Protein AF-A0A928GUG6-F1 (afdb_monomer_lite)

Foldseek 3Di:
DDDDDDPCPPVVVVVVVVVVVVVPPDDDDDDDDDPPPPQPVVNVVVVVVVPPQCVVADPVCGPPDLVVSLVVLLVQLVVLLVVCLVPVDPVSLVSNVVSVVRNVVSLVSVVVVVCVVCVVVPVPDDPDPPDPPVVLVVLVVVLVVLSVVLVVCSVVVPDDSVVSSVSSVVSSVSSVVSVD

Structure (mmCIF, N/CA/C/O backbone):
data_AF-A0A928GUG6-F1
#
_entry.id   AF-A0A928GUG6-F1
#
loop_
_atom_site.group_PDB
_atom_site.id
_atom_site.type_symbol
_atom_site.label_atom_id
_atom_site.label_alt_id
_atom_site.label_comp_id
_atom_site.label_asym_id
_atom_site.label_entity_id
_atom_site.label_seq_id
_atom_site.pdbx_PDB_ins_code
_atom_site.Cartn_x
_atom_site.Cartn_y
_atom_site.Cartn_z
_atom_site.occupancy
_atom_site.B_iso_or_equiv
_atom_site.auth_seq_id
_atom_site.auth_comp_id
_atom_site.auth_asym_id
_atom_site.auth_atom_id
_atom_site.pdbx_PDB_model_num
ATOM 1 N N . MET A 1 1 ? -6.592 -31.748 -43.398 1.00 41.06 1 MET A N 1
ATOM 2 C CA . MET A 1 1 ? -6.024 -30.601 -44.139 1.00 41.06 1 MET A CA 1
ATOM 3 C C . MET A 1 1 ? -6.425 -29.347 -43.388 1.00 41.06 1 MET A C 1
ATOM 5 O O . MET A 1 1 ? -7.607 -29.148 -43.153 1.00 41.06 1 MET A O 1
ATOM 9 N N . SER A 1 2 ? -5.433 -28.623 -42.881 1.00 40.84 2 SER A N 1
ATOM 10 C CA . SER A 1 2 ? -5.554 -27.485 -41.967 1.00 40.84 2 SER A CA 1
ATOM 11 C C . SER A 1 2 ? -6.156 -26.261 -42.656 1.00 40.84 2 SER A C 1
ATOM 13 O O . SER A 1 2 ? -5.605 -25.789 -43.650 1.00 40.84 2 SER A O 1
ATOM 15 N N . GLY A 1 3 ? -7.257 -25.746 -42.105 1.00 50.22 3 GLY A N 1
ATOM 16 C CA . GLY A 1 3 ? -7.738 -24.396 -42.385 1.00 50.22 3 GLY A CA 1
ATOM 17 C C . GLY A 1 3 ? -6.763 -23.386 -41.786 1.00 50.22 3 GLY A C 1
ATOM 18 O O . GLY A 1 3 ? -6.440 -23.467 -40.605 1.00 50.22 3 GLY A O 1
ATOM 19 N N . ILE A 1 4 ? -6.240 -22.505 -42.631 1.00 55.75 4 ILE A N 1
ATOM 20 C CA . ILE A 1 4 ? -5.350 -21.412 -42.246 1.00 55.75 4 ILE A CA 1
ATOM 21 C C . ILE A 1 4 ? -6.232 -20.176 -42.104 1.00 55.75 4 ILE A C 1
ATOM 23 O O . ILE A 1 4 ? -6.880 -19.764 -43.068 1.00 55.75 4 ILE A O 1
ATOM 27 N N . ASP A 1 5 ? -6.279 -19.629 -40.894 1.00 51.59 5 ASP A N 1
ATOM 28 C CA . ASP A 1 5 ? -7.047 -18.436 -40.563 1.00 51.59 5 ASP A CA 1
ATOM 29 C C . ASP A 1 5 ? -6.556 -17.218 -41.359 1.00 51.59 5 ASP A C 1
ATOM 31 O O . ASP A 1 5 ? -5.358 -16.954 -41.494 1.00 51.59 5 ASP A O 1
ATOM 35 N N . ASN A 1 6 ? -7.515 -16.464 -41.896 1.00 57.91 6 ASN A N 1
ATOM 36 C CA . ASN A 1 6 ? -7.307 -15.240 -42.659 1.00 57.91 6 ASN A CA 1
ATOM 37 C C . ASN A 1 6 ? -6.857 -14.110 -41.717 1.00 57.91 6 ASN A C 1
ATOM 39 O O . ASN A 1 6 ? -7.673 -13.417 -41.107 1.00 57.91 6 ASN A O 1
ATOM 43 N N . ILE A 1 7 ? -5.542 -13.941 -41.573 1.00 51.47 7 ILE A N 1
ATOM 44 C CA . ILE A 1 7 ? -4.941 -12.850 -40.805 1.00 51.47 7 ILE A CA 1
ATOM 45 C C . ILE A 1 7 ? -5.155 -11.534 -41.566 1.00 51.47 7 ILE A C 1
ATOM 47 O O . ILE A 1 7 ? -4.466 -11.242 -42.538 1.00 51.47 7 ILE A O 1
ATOM 51 N N . ASN A 1 8 ? -6.138 -10.761 -41.095 1.00 57.47 8 ASN A N 1
ATOM 52 C CA . ASN A 1 8 ? -6.310 -9.304 -41.192 1.00 57.47 8 ASN A CA 1
ATOM 53 C C . ASN A 1 8 ? -5.442 -8.568 -42.244 1.00 57.47 8 ASN A C 1
ATOM 55 O O . ASN A 1 8 ? -4.571 -7.754 -41.929 1.00 57.47 8 ASN A O 1
ATOM 59 N N . SER A 1 9 ? -5.750 -8.787 -43.523 1.00 55.00 9 SER A N 1
ATOM 60 C CA . SER A 1 9 ? -5.193 -8.045 -44.666 1.00 55.00 9 SER A CA 1
ATOM 61 C C . SER A 1 9 ? -5.552 -6.547 -44.663 1.00 55.00 9 SER A C 1
ATOM 63 O O . SER A 1 9 ? -4.929 -5.748 -45.365 1.00 55.00 9 SER A O 1
ATOM 65 N N . SER A 1 10 ? -6.521 -6.149 -43.834 1.00 57.44 10 SER A N 1
ATOM 66 C CA . SER A 1 10 ? -7.029 -4.781 -43.690 1.00 57.44 10 SER A CA 1
ATOM 67 C C . SER A 1 10 ? -6.004 -3.801 -43.102 1.00 57.44 10 SER A C 1
ATOM 69 O O . SER A 1 10 ? -5.989 -2.630 -43.482 1.00 57.44 10 SER A O 1
ATOM 71 N N . LEU A 1 11 ? -5.104 -4.263 -42.226 1.00 54.78 11 LEU A N 1
ATOM 72 C CA . LEU A 1 11 ? -4.105 -3.402 -41.580 1.00 54.78 11 LEU A CA 1
ATOM 73 C C . LEU A 1 11 ? -2.950 -3.041 -42.525 1.00 54.78 11 LEU A C 1
ATOM 75 O O . LEU A 1 11 ? -2.497 -1.895 -42.540 1.00 54.78 11 LEU A O 1
ATOM 79 N N . TYR A 1 12 ? -2.527 -3.985 -43.369 1.00 55.69 12 TYR A N 1
ATOM 80 C CA . TYR A 1 12 ? -1.474 -3.755 -44.364 1.00 55.69 12 TYR A CA 1
ATOM 81 C C . TYR A 1 12 ? -1.917 -2.784 -45.462 1.00 55.69 12 TYR A C 1
ATOM 83 O O . TYR A 1 12 ? -1.144 -1.919 -45.876 1.00 55.69 12 TYR A O 1
ATOM 91 N N . PHE A 1 13 ? -3.180 -2.871 -45.885 1.00 56.75 13 PHE A N 1
ATOM 92 C CA . PHE A 1 13 ? -3.731 -1.974 -46.901 1.00 56.75 13 PHE A CA 1
ATOM 93 C C . PHE A 1 13 ? -3.800 -0.516 -46.423 1.00 56.75 13 PHE A C 1
ATOM 95 O O . PHE A 1 13 ? -3.555 0.410 -47.198 1.00 56.75 13 PHE A O 1
ATOM 102 N N . ASN A 1 14 ? -4.068 -0.305 -45.131 1.00 64.81 14 ASN A N 1
ATOM 103 C CA . ASN A 1 14 ? -4.205 1.033 -44.559 1.00 64.81 14 ASN A CA 1
ATOM 104 C C . ASN A 1 14 ? -2.849 1.752 -44.427 1.00 64.81 14 ASN A C 1
ATOM 106 O O . ASN A 1 14 ? -2.743 2.944 -44.712 1.00 64.81 14 ASN A O 1
ATOM 110 N N . ALA A 1 15 ? -1.786 1.025 -44.067 1.00 63.53 15 ALA A N 1
ATOM 111 C CA . ALA A 1 15 ? -0.433 1.580 -43.980 1.00 63.53 15 ALA A CA 1
ATOM 112 C C . ALA A 1 15 ? 0.119 1.996 -45.357 1.00 63.53 15 ALA A C 1
ATOM 114 O O . ALA A 1 15 ? 0.705 3.072 -45.490 1.00 63.53 15 ALA A O 1
ATOM 115 N N . ALA A 1 16 ? -0.120 1.185 -46.394 1.00 64.56 16 ALA A N 1
ATOM 116 C CA . ALA A 1 16 ? 0.279 1.510 -47.762 1.00 64.56 16 ALA A CA 1
ATOM 117 C C . ALA A 1 16 ? -0.464 2.750 -48.292 1.00 64.56 16 ALA A C 1
ATOM 119 O O . ALA A 1 16 ? 0.168 3.664 -48.816 1.00 64.56 16 ALA A O 1
ATOM 120 N N . ALA A 1 17 ? -1.780 2.839 -48.070 1.00 65.38 17 ALA A N 1
ATOM 121 C CA . ALA A 1 17 ? -2.583 3.987 -48.495 1.00 65.38 17 ALA A CA 1
ATOM 122 C C . ALA A 1 17 ? -2.169 5.303 -47.802 1.00 65.38 17 ALA A C 1
ATOM 124 O O . ALA A 1 17 ? -2.147 6.362 -48.435 1.00 65.38 17 ALA A O 1
ATOM 125 N N . LEU A 1 18 ? -1.791 5.248 -46.520 1.00 63.56 18 LEU A N 1
ATOM 126 C CA . LEU A 1 18 ? -1.294 6.409 -45.773 1.00 63.56 18 LEU A CA 1
ATOM 127 C C . LEU A 1 18 ? 0.100 6.857 -46.237 1.00 63.56 18 LEU A C 1
ATOM 129 O O . LEU A 1 18 ? 0.371 8.058 -46.274 1.00 63.56 18 LEU A O 1
ATOM 133 N N . ALA A 1 19 ? 0.963 5.922 -46.643 1.00 63.47 19 ALA A N 1
ATOM 134 C CA . ALA A 1 19 ? 2.264 6.244 -47.226 1.00 63.47 19 ALA A CA 1
ATOM 135 C C . ALA A 1 19 ? 2.122 6.903 -48.610 1.00 63.47 19 ALA A C 1
ATOM 137 O O . ALA A 1 19 ? 2.797 7.892 -48.890 1.00 63.47 19 ALA A O 1
ATOM 138 N N . SER A 1 20 ? 1.194 6.423 -49.446 1.00 57.41 20 SER A N 1
ATOM 139 C CA . SER A 1 20 ? 0.925 6.998 -50.772 1.00 57.41 20 SER A CA 1
ATOM 140 C C . SER A 1 20 ? 0.293 8.392 -50.699 1.00 57.41 20 SER A C 1
ATOM 142 O O . SER A 1 20 ? 0.620 9.259 -51.508 1.00 57.41 20 SER A O 1
ATOM 144 N N . LYS A 1 21 ? -0.557 8.655 -49.695 1.00 51.12 21 LYS A N 1
ATOM 145 C CA . LYS A 1 21 ? -1.220 9.959 -49.510 1.00 51.12 21 LYS A CA 1
ATOM 146 C C . LYS A 1 21 ? -0.242 11.109 -49.224 1.00 51.12 21 LYS A C 1
ATOM 148 O O . LYS A 1 21 ? -0.556 12.256 -49.524 1.00 51.12 21 LYS A O 1
ATOM 153 N N . ASN A 1 22 ? 0.952 10.810 -48.709 1.00 49.03 22 ASN A N 1
ATOM 154 C CA . ASN A 1 22 ? 1.987 11.809 -48.430 1.00 49.03 22 ASN A CA 1
ATOM 155 C C . ASN A 1 22 ? 2.890 12.134 -49.635 1.00 49.03 22 ASN A C 1
ATOM 157 O O . ASN A 1 22 ? 3.679 13.073 -49.552 1.00 49.03 22 ASN A O 1
ATOM 161 N N . VAL A 1 23 ? 2.788 11.386 -50.742 1.00 47.81 23 VAL A N 1
ATOM 162 C CA . VAL A 1 23 ? 3.635 11.572 -51.937 1.00 47.81 23 VAL A CA 1
ATOM 163 C C . VAL A 1 23 ? 2.964 12.463 -52.996 1.00 47.81 23 VAL A C 1
ATOM 165 O O . VAL A 1 23 ? 3.658 13.106 -53.773 1.00 47.81 23 VAL A O 1
ATOM 168 N N . SER A 1 24 ? 1.632 12.587 -53.006 1.00 39.28 24 SER A N 1
ATOM 169 C CA . SER A 1 24 ? 0.896 13.240 -54.109 1.00 39.28 24 SER A CA 1
ATOM 170 C C . SER A 1 24 ? 0.497 14.707 -53.889 1.00 39.28 24 SER A C 1
ATOM 172 O O . SER A 1 24 ? -0.352 15.219 -54.612 1.00 39.28 24 SER A O 1
ATOM 174 N N . GLN A 1 25 ? 1.085 15.415 -52.925 1.00 43.16 25 GLN A N 1
ATOM 175 C CA . GLN A 1 25 ? 0.908 16.869 -52.807 1.00 43.16 25 GLN A CA 1
ATOM 176 C C . GLN A 1 25 ? 2.257 17.551 -52.607 1.00 43.16 25 GLN A C 1
ATOM 178 O O . GLN A 1 25 ? 2.654 17.808 -51.471 1.00 43.16 25 GLN A O 1
ATOM 183 N N . LYS A 1 26 ? 2.961 17.801 -53.718 1.00 35.88 26 LYS A N 1
ATOM 184 C CA . LYS A 1 26 ? 3.941 18.885 -53.907 1.00 35.88 26 LYS A CA 1
ATOM 185 C C . LYS A 1 26 ? 4.505 18.814 -55.327 1.00 35.88 26 LYS A C 1
ATOM 187 O O . LYS A 1 26 ? 5.535 18.189 -55.554 1.00 35.88 26 LYS A O 1
ATOM 192 N N . GLU A 1 27 ? 3.834 19.489 -56.250 1.00 36.66 27 GLU A N 1
ATOM 193 C CA . GLU A 1 27 ? 4.518 20.112 -57.380 1.00 36.66 27 GLU A CA 1
ATOM 194 C C . GLU A 1 27 ? 4.376 21.631 -57.246 1.00 36.66 27 GLU A C 1
ATOM 196 O O . GLU A 1 27 ? 3.346 22.143 -56.806 1.00 36.66 27 GLU A O 1
ATOM 201 N N . ASP A 1 28 ? 5.490 22.266 -57.591 1.00 33.00 28 ASP A N 1
ATOM 202 C CA . ASP A 1 28 ? 5.780 23.674 -57.822 1.00 33.00 28 ASP A CA 1
ATOM 203 C C . ASP A 1 28 ? 6.170 24.630 -56.673 1.00 33.00 28 ASP A C 1
ATOM 205 O O . ASP A 1 28 ? 5.558 24.754 -55.614 1.00 33.00 28 ASP A O 1
ATOM 209 N N . ASP A 1 29 ? 7.260 25.328 -57.010 1.00 29.67 29 ASP A N 1
ATOM 210 C CA . ASP A 1 29 ? 7.890 26.528 -56.470 1.00 29.67 29 ASP A CA 1
ATOM 211 C C . ASP A 1 29 ? 9.058 26.437 -55.463 1.00 29.67 29 ASP A C 1
ATOM 213 O O . ASP A 1 29 ? 8.965 26.253 -54.248 1.00 29.67 29 ASP A O 1
ATOM 217 N N . SER A 1 30 ? 10.231 26.675 -56.057 1.00 38.69 30 SER A N 1
ATOM 218 C CA . SER A 1 30 ? 11.556 26.908 -55.499 1.00 38.69 30 SER A CA 1
ATOM 219 C C . SER A 1 30 ? 11.629 28.020 -54.440 1.00 38.69 30 SER A C 1
ATOM 221 O O . SER A 1 30 ? 11.207 29.145 -54.700 1.00 38.69 30 SER A O 1
ATOM 223 N N . LYS A 1 31 ? 12.307 27.738 -53.312 1.00 32.91 31 LYS A N 1
ATOM 224 C CA . LYS A 1 31 ? 13.439 28.508 -52.727 1.00 32.91 31 LYS A CA 1
ATOM 225 C C . LYS A 1 31 ? 13.724 28.079 -51.277 1.00 32.91 31 LYS A C 1
ATOM 227 O O . LYS A 1 31 ? 12.851 28.101 -50.419 1.00 32.91 31 LYS A O 1
ATOM 232 N N . THR A 1 32 ? 14.993 27.738 -51.020 1.00 41.69 32 THR A N 1
ATOM 233 C CA . THR A 1 32 ? 15.676 27.678 -49.705 1.00 41.69 32 THR A CA 1
ATOM 234 C C . THR A 1 32 ? 14.915 27.024 -48.546 1.00 41.69 32 THR A C 1
ATOM 236 O O . THR A 1 32 ? 14.251 27.704 -47.768 1.00 41.69 32 THR A O 1
ATOM 239 N N . GLN A 1 33 ? 15.119 25.721 -48.322 1.00 37.22 33 GLN A N 1
ATOM 240 C CA . GLN A 1 33 ? 14.724 25.085 -47.062 1.00 37.22 33 GLN A CA 1
ATOM 241 C C . GLN A 1 33 ? 15.868 24.257 -46.477 1.00 37.22 33 GLN A C 1
ATOM 243 O O . GLN A 1 33 ? 16.308 23.256 -47.034 1.00 37.22 33 GLN A O 1
ATOM 248 N N . LYS A 1 34 ? 16.347 24.735 -45.321 1.00 35.62 34 LYS A N 1
ATOM 249 C CA . LYS A 1 34 ? 17.249 24.051 -44.394 1.00 35.62 34 LYS A CA 1
ATOM 250 C C . LYS A 1 34 ? 16.830 22.588 -44.266 1.00 35.62 34 LYS A C 1
ATOM 252 O O . LYS A 1 34 ? 15.673 22.309 -43.955 1.00 35.62 34 LYS A O 1
ATOM 257 N N . THR A 1 35 ? 17.779 21.675 -44.447 1.00 37.50 35 THR A N 1
ATOM 258 C CA . THR A 1 35 ? 17.615 20.243 -44.191 1.00 37.50 35 THR A CA 1
ATOM 259 C C . THR A 1 35 ? 17.130 20.035 -42.753 1.00 37.50 35 THR A C 1
ATOM 261 O O . THR A 1 35 ? 17.928 20.040 -41.811 1.00 37.50 35 THR A O 1
ATOM 264 N N . LYS A 1 36 ? 15.815 19.889 -42.551 1.00 48.97 36 LYS A N 1
ATOM 265 C CA . LYS A 1 36 ? 15.255 19.405 -41.288 1.00 48.97 36 LYS A CA 1
ATOM 266 C C . LYS A 1 36 ? 15.702 17.953 -41.162 1.00 48.97 36 LYS A C 1
ATOM 268 O O . LYS A 1 36 ? 15.129 17.079 -41.801 1.00 48.97 36 LYS A O 1
ATOM 273 N N . LYS A 1 37 ? 16.769 17.725 -40.387 1.00 57.72 37 LYS A N 1
ATOM 274 C CA . LYS A 1 37 ? 17.239 16.389 -40.009 1.00 57.72 37 LYS A CA 1
ATOM 275 C C . LYS A 1 37 ? 16.053 15.633 -39.412 1.00 57.72 37 LYS A C 1
ATOM 277 O O . LYS A 1 37 ? 15.623 15.938 -38.301 1.00 57.72 37 LYS A O 1
ATOM 282 N N . THR A 1 38 ? 15.499 14.692 -40.167 1.00 59.91 38 THR A N 1
ATOM 283 C CA . THR A 1 38 ? 14.550 13.709 -39.651 1.00 59.91 38 THR A CA 1
ATOM 284 C C . THR A 1 38 ? 15.291 12.940 -38.570 1.00 59.91 38 THR A C 1
ATOM 286 O O . THR A 1 38 ? 16.325 12.331 -38.855 1.00 59.91 38 THR A O 1
ATOM 289 N N . LYS A 1 39 ? 14.840 13.063 -37.316 1.00 68.12 39 LYS A N 1
ATOM 290 C CA . LYS A 1 39 ? 15.460 12.369 -36.184 1.00 68.12 39 LYS A CA 1
ATOM 291 C C . LYS A 1 39 ? 15.574 10.888 -36.545 1.00 68.12 39 LYS A C 1
ATOM 293 O O . LYS A 1 39 ? 14.603 10.304 -37.024 1.00 68.12 39 LYS A O 1
ATOM 298 N N . SER A 1 40 ? 16.773 10.328 -36.394 1.00 79.38 40 SER A N 1
ATOM 299 C CA . SER A 1 40 ? 17.024 8.921 -36.713 1.00 79.38 40 SER A CA 1
ATOM 300 C C . SER A 1 40 ? 16.062 8.053 -35.905 1.00 79.38 40 SER A C 1
ATOM 302 O O . SER A 1 40 ? 15.754 8.391 -34.764 1.00 79.38 40 SER A O 1
ATOM 304 N N . PHE A 1 41 ? 15.589 6.943 -36.465 1.00 76.94 41 PHE A N 1
ATOM 305 C CA . PHE A 1 41 ? 14.704 6.017 -35.755 1.00 76.94 41 PHE A CA 1
ATOM 306 C C . PHE A 1 41 ? 15.294 5.582 -34.402 1.00 76.94 41 PHE A C 1
ATOM 308 O O . PHE A 1 41 ? 14.570 5.499 -33.418 1.00 76.94 41 PHE A O 1
ATOM 315 N N . ASN A 1 42 ? 16.622 5.463 -34.310 1.00 76.94 42 ASN A N 1
ATOM 316 C CA . ASN A 1 42 ? 17.313 5.207 -33.045 1.00 76.94 42 ASN A CA 1
ATOM 317 C C . ASN A 1 42 ? 17.172 6.364 -32.049 1.00 76.94 42 ASN A C 1
ATOM 319 O O . ASN A 1 42 ? 17.011 6.117 -30.870 1.00 76.94 42 ASN A O 1
ATOM 323 N N . GLN A 1 43 ? 17.143 7.620 -32.506 1.00 76.81 43 GLN A N 1
ATOM 324 C CA . GLN A 1 43 ? 16.850 8.760 -31.632 1.00 76.81 43 GLN A CA 1
ATOM 325 C C . GLN A 1 43 ? 15.393 8.771 -31.172 1.00 76.81 43 GLN A C 1
ATOM 327 O O . GLN A 1 43 ? 15.135 9.252 -30.080 1.00 76.81 43 GLN A O 1
ATOM 332 N N . LEU A 1 44 ? 14.455 8.265 -31.983 1.00 72.50 44 LEU A N 1
ATOM 333 C CA . LEU A 1 44 ? 13.052 8.099 -31.589 1.00 72.50 44 LEU A CA 1
ATOM 334 C C . LEU A 1 44 ? 12.890 6.970 -30.564 1.00 72.50 44 LEU A C 1
ATOM 336 O O . LEU A 1 44 ? 12.183 7.160 -29.578 1.00 72.50 44 LEU A O 1
ATOM 340 N N . ILE A 1 45 ? 13.590 5.848 -30.757 1.00 71.44 45 ILE A N 1
ATOM 341 C CA . ILE A 1 45 ? 13.667 4.754 -29.782 1.00 71.44 45 ILE A CA 1
ATOM 342 C C . ILE A 1 45 ? 14.329 5.238 -28.495 1.00 71.44 45 ILE A C 1
ATOM 344 O O . ILE A 1 45 ? 13.735 5.061 -27.446 1.00 71.44 45 ILE A O 1
ATOM 348 N N . ASP A 1 46 ? 15.476 5.918 -28.562 1.00 60.69 46 ASP A N 1
ATOM 349 C CA . ASP A 1 46 ? 16.173 6.469 -27.393 1.00 60.69 46 ASP A CA 1
ATOM 350 C C . ASP A 1 46 ? 15.331 7.520 -26.659 1.00 60.69 46 ASP A C 1
ATOM 352 O O . ASP A 1 46 ? 15.435 7.646 -25.444 1.00 60.69 46 ASP A O 1
ATOM 356 N N . THR A 1 47 ? 14.498 8.296 -27.365 1.00 59.41 47 THR A N 1
ATOM 357 C CA . THR A 1 47 ? 13.528 9.195 -26.716 1.00 59.41 47 THR A CA 1
ATOM 358 C C . THR A 1 47 ? 12.333 8.450 -26.129 1.00 59.41 47 THR A C 1
ATOM 360 O O . THR A 1 47 ? 11.808 8.892 -25.117 1.00 59.41 47 THR A O 1
ATOM 363 N N . ALA A 1 48 ? 11.915 7.328 -26.719 1.00 59.31 48 ALA A N 1
ATOM 364 C CA . ALA A 1 48 ? 10.824 6.507 -26.199 1.00 59.31 48 ALA A CA 1
ATOM 365 C C . ALA A 1 48 ? 11.258 5.685 -24.974 1.00 59.31 48 ALA A C 1
ATOM 367 O O . ALA A 1 48 ? 10.482 5.542 -24.040 1.00 59.31 48 ALA A O 1
ATOM 368 N N . SER A 1 49 ? 12.503 5.200 -24.939 1.00 54.16 49 SER A N 1
ATOM 369 C CA . SER A 1 49 ? 13.077 4.490 -23.790 1.00 54.16 49 SER A CA 1
ATOM 370 C C . SER A 1 49 ? 13.575 5.428 -22.687 1.00 54.16 49 SER A C 1
ATOM 372 O O . SER A 1 49 ? 13.611 5.025 -21.529 1.00 54.16 49 SER A O 1
ATOM 374 N N . LYS A 1 50 ? 13.910 6.692 -22.996 1.00 52.25 50 LYS A N 1
ATOM 375 C CA . LYS A 1 50 ? 14.203 7.716 -21.971 1.00 52.25 50 LYS A CA 1
ATOM 376 C C . LYS A 1 50 ? 12.965 8.290 -21.287 1.00 52.25 50 LYS A C 1
ATOM 378 O O . LYS A 1 50 ? 13.109 8.858 -20.208 1.00 52.25 50 LYS A O 1
ATOM 383 N N . ASN A 1 51 ? 11.780 8.122 -21.867 1.00 47.94 51 ASN A N 1
ATOM 384 C CA . ASN A 1 51 ? 10.538 8.666 -21.331 1.00 47.94 51 ASN A CA 1
ATOM 385 C C . ASN A 1 51 ? 9.664 7.558 -20.728 1.00 47.94 51 ASN A C 1
ATOM 387 O O . ASN A 1 51 ? 8.509 7.383 -21.106 1.00 47.94 51 ASN A O 1
ATOM 391 N N . LEU A 1 52 ? 10.199 6.837 -19.738 1.00 51.59 52 LEU A N 1
ATOM 392 C CA . LEU A 1 52 ? 9.344 6.322 -18.673 1.00 51.59 52 LEU A CA 1
ATOM 393 C C . LEU A 1 52 ? 9.103 7.489 -17.716 1.00 51.59 52 LEU A C 1
ATOM 395 O O . LEU A 1 52 ? 9.827 7.689 -16.741 1.00 51.59 52 LEU A O 1
ATOM 399 N N . GLU A 1 53 ? 8.191 8.375 -18.101 1.00 57.22 53 GLU A N 1
ATOM 400 C CA . GLU A 1 53 ? 8.013 9.639 -17.403 1.00 57.22 53 GLU A CA 1
ATOM 401 C C . GLU A 1 53 ? 7.488 9.370 -15.990 1.00 57.22 53 GLU A C 1
ATOM 403 O O . GLU A 1 53 ? 6.320 9.056 -15.768 1.00 57.22 53 GLU A O 1
ATOM 408 N N . LEU A 1 54 ? 8.367 9.561 -15.003 1.00 57.44 54 LEU A N 1
ATOM 409 C CA . LEU A 1 54 ? 7.989 9.665 -13.595 1.00 57.44 54 LEU A CA 1
ATOM 410 C C . LEU A 1 54 ? 7.018 10.840 -13.342 1.00 57.44 54 LEU A C 1
ATOM 412 O O . LEU A 1 54 ? 6.564 11.025 -12.217 1.00 57.44 54 LEU A O 1
ATOM 416 N N . ASP A 1 55 ? 6.675 11.630 -14.368 1.00 54.91 55 ASP A N 1
ATOM 417 C CA . ASP A 1 55 ? 5.670 12.689 -14.302 1.00 54.91 55 ASP A CA 1
ATOM 418 C C . ASP A 1 55 ? 4.256 12.191 -13.984 1.00 54.91 55 ASP A C 1
ATOM 420 O O . ASP A 1 55 ? 3.480 12.957 -13.403 1.00 54.91 55 ASP A O 1
ATOM 424 N N . ASP A 1 56 ? 3.942 10.927 -14.278 1.00 62.66 56 ASP A N 1
ATOM 425 C CA . ASP A 1 56 ? 2.673 10.293 -13.891 1.00 62.66 56 ASP A CA 1
ATOM 426 C C . ASP A 1 56 ? 2.612 9.939 -12.389 1.00 62.66 56 ASP A C 1
ATOM 428 O O . ASP A 1 56 ? 1.554 9.568 -11.870 1.00 62.66 56 ASP A O 1
ATOM 432 N N . PHE A 1 57 ? 3.736 10.043 -11.674 1.00 69.06 57 PHE A N 1
ATOM 433 C CA . PHE A 1 57 ? 3.853 9.702 -10.258 1.00 69.06 57 PHE A CA 1
ATOM 434 C C . PHE A 1 57 ? 3.773 10.928 -9.340 1.00 69.06 57 PHE A C 1
ATOM 436 O O . PHE A 1 57 ? 3.678 12.080 -9.774 1.00 69.06 57 PHE A O 1
ATOM 443 N N . ILE A 1 58 ? 3.774 10.659 -8.029 1.00 76.25 58 ILE A N 1
ATOM 444 C CA . ILE A 1 58 ? 3.769 11.673 -6.968 1.00 76.25 58 ILE A CA 1
ATOM 445 C C . ILE A 1 58 ? 4.856 12.722 -7.264 1.00 76.25 58 ILE A C 1
ATOM 447 O O . ILE A 1 58 ? 5.968 12.334 -7.634 1.00 76.25 58 ILE A O 1
ATOM 451 N N . PRO A 1 59 ? 4.591 14.030 -7.068 1.00 72.38 59 PRO A N 1
ATOM 452 C CA . PRO A 1 59 ? 5.570 15.093 -7.308 1.00 72.38 59 PRO A CA 1
ATOM 453 C C . PRO A 1 59 ? 6.932 14.865 -6.642 1.00 72.38 59 PRO A C 1
ATOM 455 O O . PRO A 1 59 ? 7.945 15.279 -7.189 1.00 72.38 59 PRO A O 1
ATOM 458 N N . GLU A 1 60 ? 6.961 14.180 -5.500 1.00 76.25 60 GLU A N 1
ATOM 459 C CA . GLU A 1 60 ? 8.170 13.867 -4.727 1.00 76.25 60 GLU A CA 1
ATOM 460 C C . GLU A 1 60 ? 9.160 12.967 -5.477 1.00 76.25 60 GLU A C 1
ATOM 462 O O . GLU A 1 60 ? 10.360 13.035 -5.235 1.00 76.25 60 GLU A O 1
ATOM 467 N N . ILE A 1 61 ? 8.669 12.149 -6.409 1.00 73.44 61 ILE A N 1
ATOM 468 C CA . ILE A 1 61 ? 9.463 11.153 -7.140 1.00 73.44 61 ILE A CA 1
ATOM 469 C C . ILE A 1 61 ? 9.876 11.683 -8.523 1.00 73.44 61 ILE A C 1
ATOM 471 O O . ILE A 1 61 ? 10.751 11.124 -9.191 1.00 73.44 61 ILE A O 1
ATOM 475 N N . LYS A 1 62 ? 9.284 12.802 -8.959 1.00 73.12 62 LYS A N 1
ATOM 476 C CA . LYS A 1 62 ? 9.554 13.406 -10.265 1.00 73.12 62 LYS A CA 1
ATOM 477 C C . LYS A 1 62 ? 11.023 13.808 -10.380 1.00 73.12 62 LYS A C 1
ATOM 479 O O . LYS A 1 62 ? 11.532 14.606 -9.599 1.00 73.12 62 LYS A O 1
ATOM 484 N N . GLY A 1 63 ? 11.708 13.253 -11.379 1.00 68.94 63 GLY A N 1
ATOM 485 C CA . GLY A 1 63 ? 13.119 13.538 -11.655 1.00 68.94 63 GLY A CA 1
ATOM 486 C C . GLY A 1 63 ? 14.128 12.760 -10.801 1.00 68.94 63 GLY A C 1
ATOM 487 O O . GLY A 1 63 ? 15.331 12.977 -10.953 1.00 68.94 63 GLY A O 1
ATOM 488 N N . MET A 1 64 ? 13.680 11.845 -9.934 1.00 78.00 64 MET A N 1
ATOM 489 C CA . MET A 1 64 ? 14.576 10.899 -9.261 1.00 78.00 64 MET A CA 1
ATOM 490 C C . MET A 1 64 ? 15.014 9.770 -10.204 1.00 78.00 64 MET A C 1
ATOM 492 O O . MET A 1 64 ? 14.390 9.502 -11.228 1.00 78.00 64 MET A O 1
ATOM 496 N N . THR A 1 65 ? 16.104 9.080 -9.858 1.00 82.62 65 THR A N 1
ATOM 497 C CA . THR A 1 65 ? 16.442 7.805 -10.506 1.00 82.62 65 THR A CA 1
ATOM 498 C C . THR A 1 65 ? 15.476 6.715 -10.041 1.00 82.62 65 THR A C 1
ATOM 500 O O . THR A 1 65 ? 14.967 6.780 -8.923 1.00 82.62 65 THR A O 1
ATOM 503 N N . ILE A 1 66 ? 15.256 5.687 -10.867 1.00 80.88 66 ILE A N 1
ATOM 504 C CA . ILE A 1 66 ? 14.342 4.568 -10.561 1.00 80.88 66 ILE A CA 1
ATOM 505 C C . ILE A 1 66 ? 14.698 3.905 -9.218 1.00 80.88 66 ILE A C 1
ATOM 507 O O . ILE A 1 66 ? 13.819 3.610 -8.415 1.00 80.88 66 ILE A O 1
ATOM 511 N N . GLU A 1 67 ? 15.989 3.726 -8.935 1.00 81.94 67 GLU A N 1
ATOM 512 C CA . GLU A 1 67 ? 16.467 3.135 -7.678 1.00 81.94 67 GLU A CA 1
ATOM 513 C C . GLU A 1 67 ? 16.117 3.996 -6.456 1.00 81.94 67 GLU A C 1
ATOM 515 O O . GLU A 1 67 ? 15.564 3.489 -5.484 1.00 81.94 67 GLU A O 1
ATOM 520 N N . LYS A 1 68 ? 16.342 5.314 -6.529 1.00 85.62 68 LYS A N 1
ATOM 521 C CA . LYS A 1 68 ? 16.009 6.241 -5.435 1.00 85.62 68 LYS A CA 1
ATOM 522 C C . LYS A 1 68 ? 14.503 6.386 -5.243 1.00 85.62 68 LYS A C 1
ATOM 524 O O . LYS A 1 68 ? 14.031 6.463 -4.117 1.00 85.62 68 LYS A O 1
ATOM 529 N N . ALA A 1 69 ? 13.751 6.400 -6.343 1.00 86.75 69 ALA A N 1
ATOM 530 C CA . ALA A 1 69 ? 12.293 6.398 -6.329 1.00 86.75 69 ALA A CA 1
ATOM 531 C C . ALA A 1 69 ? 11.739 5.159 -5.608 1.00 86.75 69 ALA A C 1
ATOM 533 O O . ALA A 1 69 ? 10.825 5.267 -4.792 1.00 86.75 69 ALA A O 1
ATOM 534 N N . LYS A 1 70 ? 12.327 3.988 -5.885 1.00 86.12 70 LYS A N 1
ATOM 535 C CA . LYS A 1 70 ? 11.990 2.728 -5.222 1.00 86.12 70 LYS A CA 1
ATOM 536 C C . LYS A 1 70 ? 12.256 2.800 -3.719 1.00 86.12 70 LYS A C 1
ATOM 538 O O . LYS A 1 70 ? 11.359 2.477 -2.948 1.00 86.12 70 LYS A O 1
ATOM 543 N N . GLU A 1 71 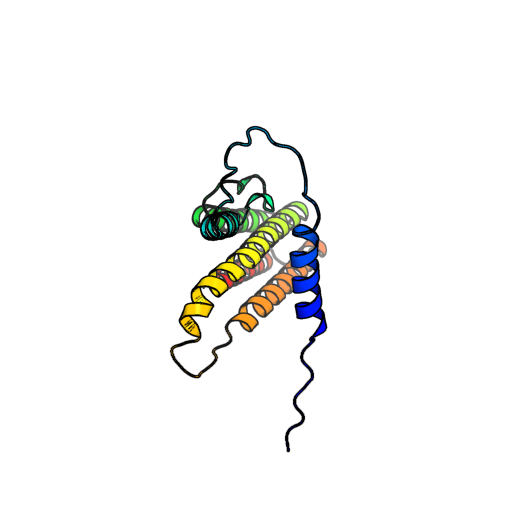? 13.458 3.210 -3.316 1.00 88.19 71 GLU A N 1
A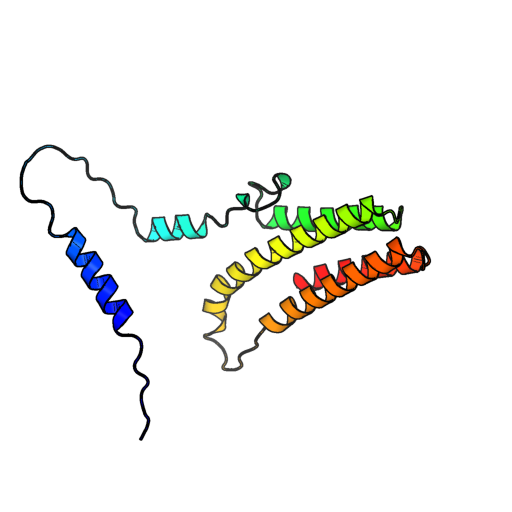TOM 544 C CA . GLU A 1 71 ? 13.828 3.354 -1.898 1.00 88.19 71 GLU A CA 1
ATOM 545 C C . GLU A 1 71 ? 12.869 4.303 -1.172 1.00 88.19 71 GLU A C 1
ATOM 547 O O . GLU A 1 71 ? 12.281 3.930 -0.162 1.00 88.19 71 GLU A O 1
ATOM 552 N N . PHE A 1 72 ? 12.599 5.472 -1.757 1.00 90.75 72 PHE A N 1
ATOM 553 C CA . PHE A 1 72 ? 11.682 6.458 -1.189 1.00 90.75 72 PHE A CA 1
ATOM 554 C C . PHE A 1 72 ? 10.263 5.911 -0.973 1.00 90.75 72 PHE A C 1
ATOM 556 O O . PHE A 1 72 ? 9.659 6.133 0.076 1.00 90.75 72 PHE A O 1
ATOM 563 N N . LEU A 1 73 ? 9.711 5.183 -1.949 1.00 90.62 73 LEU A N 1
ATOM 564 C CA . LEU A 1 73 ? 8.376 4.591 -1.824 1.00 90.62 73 LEU A CA 1
ATOM 565 C C . LEU A 1 73 ? 8.318 3.522 -0.731 1.00 90.62 73 LEU A C 1
ATOM 567 O O . LEU A 1 73 ? 7.329 3.442 -0.005 1.00 90.62 73 LEU A O 1
ATOM 571 N N . ILE A 1 74 ? 9.370 2.714 -0.607 1.00 90.12 74 ILE A N 1
ATOM 572 C CA . ILE A 1 74 ? 9.478 1.695 0.438 1.00 90.12 74 ILE A CA 1
ATOM 573 C C . ILE A 1 74 ? 9.541 2.363 1.816 1.00 90.12 74 ILE A C 1
ATOM 575 O O . ILE A 1 74 ? 8.773 2.004 2.711 1.00 90.12 74 ILE A O 1
ATOM 579 N N . ASP A 1 75 ? 10.382 3.384 1.970 1.00 92.00 75 ASP A N 1
ATOM 580 C CA . ASP A 1 75 ? 10.507 4.143 3.215 1.00 92.00 75 ASP A CA 1
ATOM 581 C C . ASP A 1 75 ? 9.194 4.849 3.588 1.00 92.00 75 ASP A C 1
ATOM 583 O O . ASP A 1 75 ? 8.793 4.876 4.757 1.00 92.00 75 ASP A O 1
ATOM 587 N N . SER A 1 76 ? 8.468 5.368 2.594 1.00 92.69 76 SER A N 1
ATOM 588 C CA . SER A 1 76 ? 7.142 5.960 2.786 1.00 92.69 76 SER A CA 1
ATOM 589 C C . SER A 1 76 ? 6.143 4.937 3.336 1.00 92.69 76 SER A C 1
ATOM 591 O O . SER A 1 76 ? 5.445 5.212 4.310 1.00 92.69 76 SER A O 1
ATOM 593 N N . VAL A 1 77 ? 6.113 3.722 2.784 1.00 93.62 77 VAL A N 1
ATOM 594 C CA . VAL A 1 77 ? 5.239 2.651 3.283 1.00 93.62 77 VAL A CA 1
ATOM 595 C C . VAL A 1 77 ? 5.597 2.253 4.717 1.00 93.62 77 VAL A C 1
ATOM 597 O O . VAL A 1 77 ? 4.695 2.085 5.540 1.00 93.62 77 VAL A O 1
ATOM 600 N N . TYR A 1 78 ? 6.8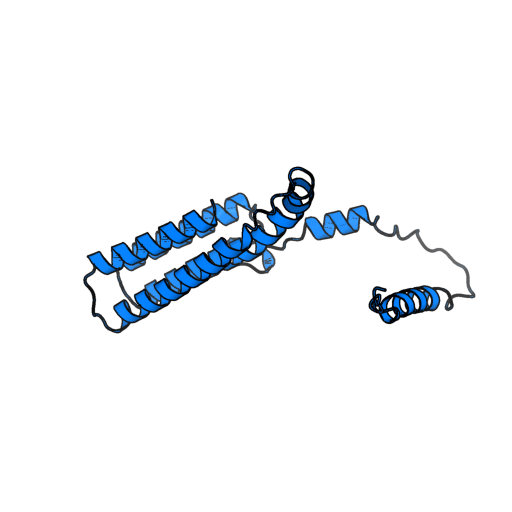85 2.116 5.044 1.00 93.19 78 TYR A N 1
ATOM 601 C CA . TYR A 1 78 ? 7.312 1.757 6.399 1.00 93.19 78 TYR A CA 1
ATOM 602 C C . TYR A 1 78 ? 6.996 2.845 7.425 1.00 93.19 78 TYR A C 1
ATOM 604 O O . TYR A 1 78 ? 6.489 2.534 8.503 1.00 93.19 78 TYR A O 1
ATOM 612 N N . SER A 1 79 ? 7.261 4.108 7.095 1.00 94.56 79 SER A N 1
ATOM 613 C CA . SER A 1 79 ? 6.998 5.235 7.996 1.00 94.56 79 SER A CA 1
ATOM 614 C C . SER A 1 79 ? 5.505 5.407 8.278 1.00 94.56 79 SER A C 1
ATOM 616 O O . SER A 1 79 ? 5.112 5.482 9.442 1.00 94.56 79 SER A O 1
ATOM 618 N N . GLU A 1 80 ? 4.658 5.381 7.247 1.00 94.69 80 GLU A N 1
ATOM 619 C CA . GLU A 1 80 ? 3.202 5.456 7.417 1.00 94.69 80 GLU A CA 1
ATOM 620 C C . GLU A 1 80 ? 2.644 4.210 8.118 1.00 94.69 80 GLU A C 1
ATOM 622 O O . GLU A 1 80 ? 1.734 4.307 8.942 1.00 94.69 80 GLU A O 1
ATOM 627 N N . GLY A 1 81 ? 3.222 3.033 7.856 1.00 92.81 81 GLY A N 1
ATOM 628 C CA . GLY A 1 81 ? 2.870 1.804 8.560 1.00 92.81 81 GLY A CA 1
ATOM 629 C C . GLY A 1 81 ? 3.173 1.894 10.056 1.00 92.81 81 GLY A C 1
ATOM 630 O O . GLY A 1 81 ? 2.343 1.513 10.877 1.00 92.81 81 GLY A O 1
ATOM 631 N N . GLU A 1 82 ? 4.324 2.444 10.436 1.00 93.00 82 GLU A N 1
ATOM 632 C CA . GLU A 1 82 ? 4.697 2.616 11.841 1.00 93.00 82 GLU A CA 1
ATOM 633 C C . GLU A 1 82 ? 3.805 3.642 12.555 1.00 93.00 82 GLU A C 1
ATOM 635 O O . GLU A 1 82 ? 3.364 3.410 13.683 1.00 93.00 82 GLU A O 1
ATOM 640 N N . LEU A 1 83 ? 3.452 4.735 11.873 1.00 92.88 83 LEU A N 1
ATOM 641 C CA . LEU A 1 83 ? 2.480 5.707 12.375 1.00 92.88 83 LEU A CA 1
ATOM 642 C C . LEU A 1 83 ? 1.103 5.072 12.602 1.00 92.88 83 LEU A C 1
ATOM 644 O O . LEU A 1 83 ? 0.466 5.338 13.625 1.00 92.88 83 LEU A O 1
ATOM 648 N N . LEU A 1 84 ? 0.661 4.203 11.689 1.00 91.75 84 LEU A N 1
ATOM 649 C CA . LEU A 1 84 ? -0.607 3.490 11.811 1.00 91.75 84 LEU A CA 1
ATOM 650 C C . LEU A 1 84 ? -0.617 2.521 13.002 1.00 91.75 84 LEU A C 1
ATOM 652 O O . LEU A 1 84 ? -1.617 2.446 13.714 1.00 91.75 84 LEU A O 1
ATOM 656 N N . LYS A 1 85 ? 0.497 1.825 13.263 1.00 91.06 85 LYS A N 1
ATOM 657 C CA . LYS A 1 85 ? 0.639 0.947 14.440 1.00 91.06 85 LYS A CA 1
ATOM 658 C C . LYS A 1 85 ? 0.554 1.720 15.750 1.00 91.06 85 LYS A C 1
ATOM 660 O O . LYS A 1 85 ? -0.071 1.255 16.698 1.00 91.06 85 LYS A O 1
ATOM 665 N N . GLN A 1 86 ? 1.191 2.889 15.812 1.00 89.94 86 GLN A N 1
ATOM 666 C CA . GLN A 1 86 ? 1.172 3.733 17.008 1.00 89.94 86 GLN A CA 1
ATOM 667 C C . GLN A 1 86 ? -0.204 4.358 17.241 1.00 89.94 86 GLN A C 1
ATOM 669 O O . GLN A 1 86 ? -0.648 4.486 18.382 1.00 89.94 86 GLN A O 1
ATOM 674 N N . LYS A 1 87 ? -0.859 4.795 16.162 1.00 89.94 87 LYS A N 1
ATOM 675 C CA . LYS A 1 87 ? -2.138 5.503 16.195 1.00 89.94 87 LYS A CA 1
ATOM 676 C C . LYS A 1 87 ? -3.070 4.935 15.120 1.00 89.94 87 LYS A C 1
ATOM 678 O O . LYS A 1 87 ? -3.036 5.415 13.981 1.00 89.94 87 LYS A O 1
ATOM 683 N N . PRO A 1 88 ? -3.935 3.971 15.473 1.00 87.94 88 PRO A N 1
ATOM 684 C CA . PRO A 1 88 ? -4.863 3.343 14.541 1.00 87.94 88 PRO A CA 1
ATOM 685 C C . PRO A 1 88 ? -6.080 4.238 14.291 1.00 87.94 88 PRO A C 1
ATOM 687 O O . PRO A 1 88 ? -7.178 3.995 14.779 1.00 87.94 88 PRO A O 1
ATOM 690 N N . VAL A 1 89 ? -5.857 5.330 13.564 1.00 89.06 89 VAL A N 1
ATOM 691 C CA . VAL A 1 89 ? -6.879 6.319 13.206 1.00 89.06 89 VAL A CA 1
ATOM 692 C C . VAL A 1 89 ? -7.134 6.244 11.704 1.00 89.06 89 VAL A C 1
ATOM 694 O O . VAL A 1 89 ? -6.211 5.993 10.928 1.00 89.06 89 VAL A O 1
ATOM 697 N N . GLU A 1 90 ? -8.371 6.512 11.286 1.00 89.44 90 GLU A N 1
ATOM 698 C CA . GLU A 1 90 ? -8.781 6.528 9.875 1.00 89.44 90 GLU A CA 1
ATOM 699 C C . GLU A 1 90 ? -7.861 7.396 8.999 1.00 89.44 90 GLU A C 1
ATOM 701 O O . GLU A 1 90 ? -7.473 6.991 7.905 1.00 89.44 90 GLU A O 1
ATOM 706 N N . GLU A 1 91 ? -7.425 8.555 9.499 1.00 91.19 91 GLU A N 1
ATOM 707 C CA . GLU A 1 91 ? -6.504 9.431 8.771 1.00 91.19 91 GLU A CA 1
ATOM 708 C C . GLU A 1 91 ? -5.175 8.732 8.435 1.00 91.19 91 GLU A C 1
ATOM 710 O O . GLU A 1 91 ? -4.711 8.792 7.293 1.00 91.19 91 GLU A O 1
ATOM 715 N N . ASN A 1 92 ? -4.589 8.020 9.400 1.00 91.81 92 ASN A N 1
ATOM 716 C CA . ASN A 1 92 ? -3.338 7.286 9.201 1.00 91.81 92 ASN A CA 1
ATOM 717 C C . ASN A 1 92 ? -3.541 6.085 8.275 1.00 91.81 92 ASN A C 1
ATOM 719 O O . ASN A 1 92 ? -2.663 5.760 7.480 1.00 91.81 92 ASN A O 1
ATOM 723 N N . LEU A 1 93 ? -4.721 5.459 8.315 1.00 92.00 93 LEU A N 1
ATOM 724 C CA . LEU A 1 93 ? -5.071 4.382 7.395 1.00 92.00 93 LEU A CA 1
ATOM 725 C C . LEU A 1 93 ? -5.092 4.884 5.954 1.00 92.00 93 LEU A C 1
AT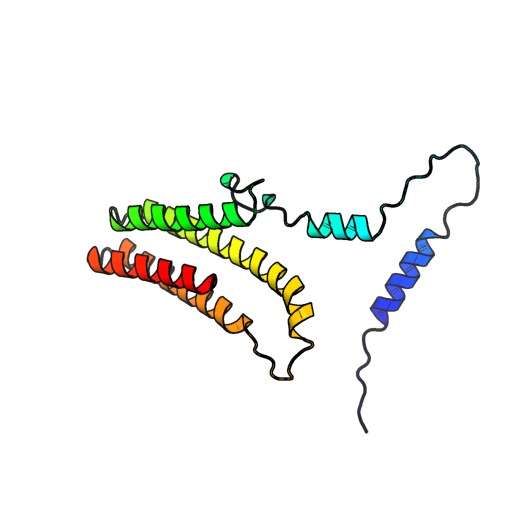OM 727 O O . LEU A 1 93 ? -4.505 4.261 5.071 1.00 92.00 93 LEU A O 1
ATOM 731 N N . ILE A 1 94 ? -5.730 6.030 5.712 1.00 93.31 94 ILE A N 1
ATOM 732 C CA . ILE A 1 94 ? -5.794 6.639 4.381 1.00 93.31 94 ILE A CA 1
ATOM 733 C C . ILE A 1 94 ? -4.384 6.952 3.869 1.00 93.31 94 ILE A C 1
ATOM 735 O O . ILE A 1 94 ? -4.098 6.711 2.694 1.00 93.31 94 ILE A O 1
ATOM 739 N N . ARG A 1 95 ? -3.496 7.470 4.728 1.00 93.88 95 ARG A N 1
ATOM 740 C CA . ARG A 1 95 ? -2.093 7.738 4.369 1.00 93.88 95 ARG A CA 1
ATOM 741 C C . ARG A 1 95 ? -1.343 6.455 4.024 1.00 93.88 95 ARG A C 1
ATOM 743 O O . ARG A 1 95 ? -0.760 6.376 2.945 1.00 93.88 95 ARG A O 1
ATOM 750 N N . PHE A 1 96 ? -1.461 5.423 4.856 1.00 94.25 96 PHE A N 1
ATOM 751 C CA . PHE A 1 96 ? -0.863 4.116 4.595 1.00 94.25 96 PHE A CA 1
ATOM 752 C C . PHE A 1 96 ? -1.372 3.496 3.282 1.00 94.25 96 PHE A C 1
ATOM 754 O O . PHE A 1 96 ? -0.574 3.115 2.427 1.00 94.25 96 PHE A O 1
ATOM 761 N N . ARG A 1 97 ? -2.693 3.483 3.044 1.00 94.00 97 ARG A N 1
ATOM 762 C CA . ARG A 1 97 ? -3.289 2.976 1.792 1.00 94.00 97 ARG A CA 1
ATOM 763 C C . ARG A 1 97 ? -2.782 3.746 0.572 1.00 94.00 97 ARG A C 1
ATOM 765 O O . ARG A 1 97 ? -2.521 3.141 -0.467 1.00 94.00 97 ARG A O 1
ATOM 772 N N . LYS A 1 98 ? -2.615 5.069 0.682 1.00 93.81 98 LYS A N 1
ATOM 773 C CA . LYS A 1 98 ? -2.028 5.894 -0.385 1.00 93.81 98 LYS A CA 1
ATOM 774 C C . LYS A 1 98 ? -0.571 5.523 -0.652 1.00 93.81 98 LYS A C 1
ATOM 776 O O . LYS A 1 98 ? -0.228 5.332 -1.815 1.00 93.81 98 LYS A O 1
ATOM 781 N N . ALA A 1 99 ? 0.254 5.375 0.385 1.00 93.75 99 ALA A N 1
ATOM 782 C CA . ALA A 1 99 ? 1.653 4.970 0.241 1.00 93.75 99 ALA A CA 1
ATOM 783 C C . ALA A 1 99 ? 1.772 3.610 -0.468 1.00 93.75 99 ALA A C 1
ATOM 785 O O . ALA A 1 99 ? 2.480 3.493 -1.470 1.00 93.75 99 ALA A O 1
ATOM 786 N N . VAL A 1 100 ? 0.985 2.616 -0.036 1.00 93.56 100 VAL A N 1
ATOM 787 C CA . VAL A 1 100 ? 0.949 1.289 -0.672 1.00 93.56 100 VAL A CA 1
ATOM 788 C C . VAL A 1 100 ? 0.456 1.372 -2.120 1.00 93.56 100 VAL A C 1
ATOM 790 O O . VAL A 1 100 ? 1.065 0.784 -3.009 1.00 93.56 100 VAL A O 1
ATOM 793 N N . SER A 1 101 ? -0.599 2.143 -2.400 1.00 92.12 101 SER A N 1
ATOM 794 C CA . SER A 1 101 ? -1.105 2.327 -3.768 1.00 92.12 101 SER A CA 1
ATOM 795 C C . SER A 1 101 ? -0.057 2.948 -4.693 1.00 92.12 101 SER A C 1
ATOM 797 O O . SER A 1 101 ? 0.102 2.511 -5.832 1.00 92.12 101 SER A O 1
ATOM 799 N N . ASN A 1 102 ? 0.683 3.945 -4.210 1.00 90.62 102 ASN A N 1
ATOM 800 C CA . ASN A 1 102 ? 1.735 4.586 -4.988 1.00 90.62 102 ASN A CA 1
ATOM 801 C C . ASN A 1 102 ? 2.894 3.626 -5.273 1.00 90.62 102 ASN A C 1
ATOM 803 O O . ASN A 1 102 ? 3.382 3.578 -6.403 1.00 90.62 102 ASN A O 1
ATOM 807 N N . PHE A 1 103 ? 3.281 2.821 -4.282 1.00 90.44 103 PHE A N 1
ATOM 808 C CA . PHE A 1 103 ? 4.264 1.760 -4.463 1.00 90.44 103 PHE A CA 1
ATOM 809 C C . PHE A 1 103 ? 3.806 0.722 -5.497 1.00 90.44 103 PHE A C 1
ATOM 811 O O . PHE A 1 103 ? 4.549 0.410 -6.423 1.00 90.44 103 PHE A O 1
ATOM 818 N N . LEU A 1 104 ? 2.565 0.236 -5.409 1.00 88.31 104 LEU A N 1
ATOM 819 C CA . LEU A 1 104 ? 2.032 -0.750 -6.353 1.00 88.31 104 LEU A CA 1
ATOM 820 C C . LEU A 1 104 ? 1.966 -0.216 -7.789 1.00 88.31 104 LEU A C 1
ATOM 822 O O . LEU A 1 104 ? 2.327 -0.934 -8.716 1.00 88.31 104 LEU A O 1
ATOM 826 N N . LYS A 1 105 ? 1.585 1.053 -7.984 1.00 87.12 105 LYS A N 1
ATOM 827 C CA . LYS A 1 105 ? 1.633 1.7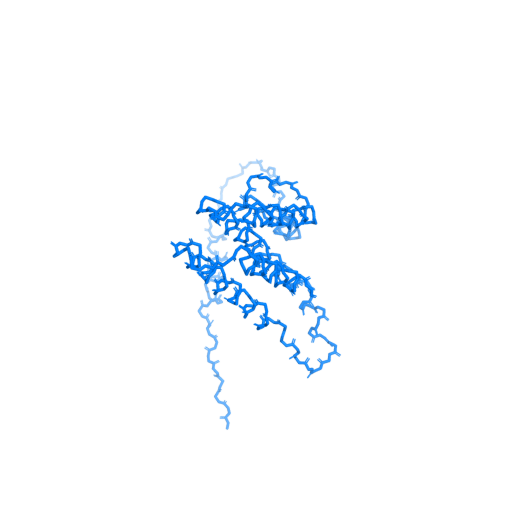11 -9.304 1.00 87.12 105 LYS A CA 1
ATOM 828 C C . LYS A 1 105 ? 3.056 1.784 -9.854 1.00 87.12 105 LYS A C 1
ATOM 830 O O . LYS A 1 105 ? 3.267 1.625 -11.055 1.00 87.12 105 LYS A O 1
ATOM 835 N N . PHE A 1 106 ? 4.033 2.039 -8.983 1.00 85.81 106 PHE A N 1
ATOM 836 C CA . PHE A 1 106 ? 5.440 2.092 -9.370 1.00 85.81 106 PHE A CA 1
ATOM 837 C C . PHE A 1 106 ? 5.933 0.709 -9.784 1.00 85.81 106 PHE A C 1
ATOM 839 O O . PHE A 1 106 ? 6.560 0.574 -10.833 1.00 85.81 106 PHE A O 1
ATOM 846 N N . VAL A 1 107 ? 5.601 -0.328 -9.015 1.00 83.81 107 VAL A N 1
ATOM 847 C CA . VAL A 1 107 ? 5.905 -1.714 -9.382 1.00 83.81 107 VAL A CA 1
ATOM 848 C C . VAL A 1 107 ? 5.244 -2.078 -10.703 1.00 83.81 107 VAL A C 1
ATOM 850 O O . VAL A 1 107 ? 5.921 -2.609 -11.573 1.00 83.81 107 VAL A O 1
ATOM 853 N N . GLU A 1 108 ? 3.958 -1.775 -10.888 1.00 80.31 108 GLU A N 1
ATOM 854 C CA . GLU A 1 108 ? 3.234 -2.101 -12.116 1.00 80.31 108 GLU A CA 1
ATOM 855 C C . GLU A 1 108 ? 3.960 -1.548 -13.345 1.00 80.31 108 GLU A C 1
ATOM 857 O O . GLU A 1 108 ? 4.242 -2.304 -14.269 1.00 80.31 108 GLU A O 1
ATOM 862 N N . LYS A 1 109 ? 4.329 -0.261 -13.333 1.00 76.56 109 LYS A N 1
ATOM 863 C CA . LYS A 1 109 ? 5.036 0.376 -14.452 1.00 76.56 109 LYS A CA 1
ATOM 864 C C . LYS A 1 109 ? 6.426 -0.224 -14.678 1.00 76.56 109 LYS A C 1
ATOM 866 O O . LYS A 1 109 ? 6.717 -0.634 -15.796 1.00 76.56 109 LYS A O 1
ATOM 871 N N . ASN A 1 110 ? 7.239 -0.355 -13.629 1.00 71.69 110 ASN A N 1
ATOM 872 C CA . ASN A 1 110 ? 8.618 -0.840 -13.769 1.00 71.69 110 ASN A CA 1
ATOM 873 C C . ASN A 1 110 ? 8.714 -2.354 -14.042 1.00 71.69 110 ASN A C 1
ATOM 875 O O . ASN A 1 110 ? 9.668 -2.808 -14.675 1.00 71.69 110 ASN A O 1
ATOM 879 N N . CYS A 1 111 ? 7.740 -3.163 -13.609 1.00 63.75 111 CYS A N 1
ATOM 880 C CA . CYS A 1 111 ? 7.693 -4.593 -13.934 1.00 63.75 111 CYS A CA 1
ATOM 881 C C . CYS A 1 111 ? 7.504 -4.841 -15.439 1.00 63.75 111 CYS A C 1
ATOM 883 O O . CYS A 1 111 ? 8.029 -5.833 -15.948 1.00 63.75 111 CYS A O 1
ATOM 885 N N . TYR A 1 112 ? 6.794 -3.965 -16.165 1.00 53.19 112 TYR A N 1
ATOM 886 C CA . TYR A 1 112 ? 6.661 -4.093 -17.623 1.00 53.19 112 TYR A CA 1
ATOM 887 C C . TYR A 1 112 ? 7.996 -3.868 -18.349 1.00 53.19 112 TYR A C 1
ATOM 889 O O . TYR A 1 112 ? 8.304 -4.611 -19.285 1.00 53.19 112 TYR A O 1
ATOM 897 N N . ASP A 1 113 ? 8.813 -2.914 -17.898 1.00 50.84 113 ASP A N 1
ATOM 898 C CA . ASP A 1 113 ? 10.079 -2.574 -18.562 1.00 50.84 113 ASP A CA 1
ATOM 899 C C . ASP A 1 113 ? 11.143 -3.659 -18.386 1.00 50.84 113 ASP A C 1
ATOM 901 O O . ASP A 1 113 ? 11.809 -4.054 -19.347 1.00 50.84 113 ASP A O 1
ATOM 905 N N . ILE A 1 114 ? 11.243 -4.221 -17.176 1.00 48.69 114 ILE A N 1
ATOM 906 C CA . ILE A 1 114 ? 12.178 -5.315 -16.880 1.00 48.69 114 ILE A CA 1
ATOM 907 C C . ILE A 1 114 ? 11.850 -6.542 -17.742 1.00 48.69 114 ILE A C 1
ATOM 909 O O . ILE A 1 114 ? 12.747 -7.239 -18.211 1.00 48.69 114 ILE A O 1
ATOM 913 N N . GLU A 1 115 ? 10.576 -6.830 -18.012 1.00 46.66 115 GLU A N 1
ATOM 914 C CA . GLU A 1 115 ? 10.207 -7.938 -18.894 1.00 46.66 115 GLU A CA 1
ATOM 915 C C . GLU A 1 115 ? 10.413 -7.653 -20.381 1.00 46.66 115 GLU A C 1
ATOM 917 O O . GLU A 1 115 ? 10.725 -8.590 -21.114 1.00 46.66 115 GLU A O 1
ATOM 922 N N . ALA A 1 116 ? 10.286 -6.411 -20.847 1.00 47.62 116 ALA A N 1
ATOM 923 C CA . ALA A 1 116 ? 10.657 -6.072 -22.220 1.00 47.62 116 ALA A CA 1
ATOM 924 C C . ALA A 1 116 ? 12.159 -6.327 -22.455 1.00 47.62 116 ALA A C 1
ATOM 926 O O . ALA A 1 116 ? 12.548 -6.910 -23.469 1.00 47.62 116 ALA A O 1
ATOM 927 N N . GLU A 1 117 ? 13.000 -5.985 -21.476 1.00 45.25 117 GLU A N 1
ATOM 928 C CA . GLU A 1 117 ? 14.449 -6.176 -21.550 1.00 45.25 117 GLU A CA 1
ATOM 929 C C . GLU A 1 117 ? 14.879 -7.641 -21.307 1.00 45.25 117 GLU A C 1
ATOM 931 O O . GLU A 1 117 ? 15.731 -8.193 -22.013 1.00 45.25 117 GLU A O 1
ATOM 936 N N . VAL A 1 118 ? 14.260 -8.322 -20.336 1.00 46.66 118 VAL A N 1
ATOM 937 C CA . VAL A 1 118 ? 14.609 -9.699 -19.944 1.00 46.66 118 VAL A CA 1
ATOM 938 C C . VAL A 1 118 ? 13.854 -10.751 -20.774 1.00 46.66 118 VAL A C 1
ATOM 940 O O . VAL A 1 118 ? 14.360 -11.857 -20.974 1.00 46.66 118 VAL A O 1
ATOM 943 N N . GLY A 1 119 ? 12.672 -10.445 -21.306 1.00 43.50 119 GLY A N 1
ATOM 944 C CA . GLY A 1 119 ? 11.875 -11.318 -22.181 1.00 43.50 119 GLY A CA 1
ATOM 945 C C . GLY A 1 119 ? 12.586 -11.642 -23.494 1.00 43.50 119 GLY A C 1
ATOM 946 O O . GLY A 1 119 ? 12.580 -12.797 -23.922 1.00 43.50 119 GLY A O 1
ATOM 947 N N . ILE A 1 120 ? 13.334 -10.677 -24.043 1.00 47.56 120 ILE A N 1
ATOM 948 C CA . ILE A 1 120 ? 14.247 -10.902 -25.176 1.00 47.56 120 ILE A CA 1
ATOM 949 C C . ILE A 1 120 ? 15.353 -11.907 -24.797 1.00 47.56 120 ILE A C 1
ATOM 951 O O . ILE A 1 120 ? 15.726 -12.756 -25.604 1.00 47.56 120 ILE A O 1
ATOM 955 N N . ARG A 1 121 ? 15.860 -11.875 -23.554 1.00 46.91 121 ARG A N 1
ATOM 956 C CA . ARG A 1 121 ? 16.945 -12.768 -23.095 1.00 46.91 121 ARG A CA 1
ATOM 957 C C . ARG A 1 121 ? 16.476 -14.157 -22.646 1.00 46.91 121 ARG A C 1
ATOM 959 O O . ARG A 1 121 ? 17.242 -15.112 -22.763 1.00 46.91 121 ARG A O 1
ATOM 966 N N . ARG A 1 122 ? 15.250 -14.300 -22.126 1.00 45.16 122 ARG A N 1
ATOM 967 C CA . ARG A 1 122 ? 14.739 -15.572 -21.570 1.00 45.16 122 ARG A CA 1
ATOM 968 C C . ARG A 1 122 ? 14.081 -16.494 -22.599 1.00 45.16 122 ARG A C 1
ATOM 970 O O . ARG A 1 122 ? 14.095 -17.702 -22.383 1.00 45.16 122 ARG A O 1
ATOM 977 N N . MET A 1 123 ? 13.588 -15.977 -23.728 1.00 46.69 123 MET A N 1
ATOM 978 C CA . MET A 1 123 ? 12.956 -16.806 -24.770 1.00 46.69 123 MET A CA 1
ATOM 979 C C . MET A 1 123 ? 13.910 -17.771 -25.495 1.00 46.69 123 MET A C 1
ATOM 981 O O . MET A 1 123 ? 13.443 -18.705 -26.139 1.00 46.69 123 MET A O 1
ATOM 985 N N . VAL A 1 124 ? 15.231 -17.592 -25.395 1.00 46.47 124 VAL A N 1
ATOM 986 C CA . VAL A 1 124 ? 16.180 -18.304 -26.273 1.00 46.47 124 VAL A CA 1
ATOM 987 C C . VAL A 1 124 ? 16.809 -19.556 -25.636 1.00 46.47 124 VAL A C 1
ATOM 989 O O . VAL A 1 124 ? 17.370 -20.369 -26.363 1.00 46.47 124 VAL A O 1
ATOM 992 N N . LYS A 1 125 ? 16.740 -19.776 -24.308 1.00 46.06 125 LYS A N 1
ATOM 993 C CA . LYS A 1 125 ? 17.678 -20.731 -23.664 1.00 46.06 125 LYS A CA 1
ATOM 994 C C . LYS A 1 125 ? 17.135 -22.069 -23.148 1.00 46.06 125 LYS A C 1
ATOM 996 O O . LYS A 1 125 ? 17.938 -22.979 -22.973 1.00 46.06 125 LYS A O 1
ATOM 1001 N N . SER A 1 126 ? 15.844 -22.274 -22.905 1.00 47.56 126 SER A N 1
ATOM 1002 C CA . SER A 1 126 ? 15.350 -23.608 -22.503 1.00 47.56 126 SER A CA 1
ATOM 1003 C C . SER A 1 126 ? 13.838 -23.698 -22.621 1.00 47.56 126 SER A C 1
ATOM 1005 O O . SER A 1 126 ? 13.136 -22.856 -22.074 1.00 47.56 126 SER A O 1
ATOM 1007 N N . GLY A 1 127 ? 13.348 -24.734 -23.303 1.00 45.50 127 GLY A N 1
ATOM 1008 C CA . GLY A 1 127 ? 11.938 -24.998 -23.616 1.00 45.50 127 GLY A CA 1
ATOM 1009 C C . GLY A 1 127 ? 11.014 -25.312 -22.432 1.00 45.50 127 GLY A C 1
ATOM 1010 O O . GLY A 1 127 ? 10.097 -26.104 -22.585 1.00 45.50 127 GLY A O 1
ATOM 1011 N N . ASN A 1 128 ? 11.222 -24.687 -21.273 1.00 45.12 128 ASN A N 1
ATOM 1012 C CA . ASN A 1 128 ? 10.293 -24.692 -20.150 1.00 45.12 128 ASN A CA 1
ATOM 1013 C C . ASN A 1 128 ? 9.883 -23.245 -19.875 1.00 45.12 128 ASN A C 1
ATOM 1015 O O . ASN A 1 128 ? 10.630 -22.475 -19.268 1.00 45.12 128 ASN A O 1
ATOM 1019 N N . VAL A 1 129 ? 8.698 -22.871 -20.355 1.00 45.78 129 VAL A N 1
ATOM 1020 C CA . VAL A 1 129 ? 8.102 -21.549 -20.146 1.00 45.78 129 VAL A CA 1
ATOM 1021 C C . VAL A 1 129 ? 7.734 -21.419 -18.667 1.00 45.78 129 VAL A C 1
ATOM 1023 O O . VAL A 1 129 ? 6.627 -21.745 -18.250 1.00 45.78 129 VAL A O 1
ATOM 1026 N N . LYS A 1 130 ? 8.679 -20.970 -17.836 1.00 46.28 130 LYS A N 1
ATOM 1027 C CA . LYS A 1 130 ? 8.359 -20.480 -16.492 1.00 46.28 130 LYS A CA 1
ATOM 1028 C C . LYS A 1 130 ? 7.616 -19.165 -16.668 1.00 46.28 130 LYS A C 1
ATOM 1030 O O . LYS A 1 130 ? 8.244 -18.159 -16.979 1.00 46.28 130 LYS A O 1
ATOM 1035 N N . VAL A 1 131 ? 6.297 -19.192 -16.506 1.00 47.44 131 VAL A N 1
ATOM 1036 C CA . VAL A 1 131 ? 5.450 -17.997 -16.457 1.00 47.44 131 VAL A CA 1
ATOM 1037 C C . VAL A 1 131 ? 5.618 -17.362 -15.069 1.00 47.44 131 VAL A C 1
ATOM 1039 O O . VAL A 1 131 ? 5.111 -17.930 -14.106 1.00 47.44 131 VAL A O 1
ATOM 1042 N N . PRO A 1 132 ? 6.310 -16.215 -14.917 1.00 52.09 132 PRO A N 1
ATOM 1043 C CA . PRO A 1 132 ? 6.509 -15.573 -13.615 1.00 52.09 132 PRO A CA 1
ATOM 1044 C C . PRO A 1 132 ? 5.368 -14.595 -13.273 1.00 52.09 132 PRO A C 1
ATOM 1046 O O . PRO A 1 132 ? 5.223 -14.193 -12.126 1.00 52.09 132 PRO A O 1
ATOM 1049 N N . LYS A 1 133 ? 4.534 -14.230 -14.259 1.00 53.06 133 LYS A N 1
ATOM 1050 C CA . LYS A 1 133 ? 3.535 -13.155 -14.154 1.00 53.06 133 LYS A CA 1
ATOM 1051 C C . LYS A 1 133 ? 2.357 -13.443 -13.231 1.00 53.06 133 LYS A C 1
ATOM 1053 O O . LYS A 1 133 ? 1.820 -12.512 -12.644 1.00 53.06 133 LYS A O 1
ATOM 1058 N N . GLN A 1 134 ? 1.913 -14.696 -13.120 1.00 57.50 134 GLN A N 1
ATOM 1059 C CA . GLN A 1 134 ? 0.698 -15.002 -12.352 1.00 57.50 134 GLN A CA 1
ATOM 1060 C C . GLN A 1 134 ? 0.872 -14.669 -10.864 1.00 57.50 134 GLN A C 1
ATOM 1062 O O . GLN A 1 134 ? -0.063 -14.155 -10.257 1.00 57.50 134 GLN A O 1
ATOM 1067 N N . ASN A 1 135 ? 2.082 -14.858 -10.330 1.00 67.25 135 ASN A N 1
ATOM 1068 C CA . ASN A 1 135 ? 2.368 -14.708 -8.907 1.00 67.25 135 ASN A CA 1
ATOM 1069 C C . ASN A 1 135 ? 2.261 -13.249 -8.438 1.00 67.25 135 ASN A C 1
ATOM 1071 O O . ASN A 1 135 ? 1.656 -12.987 -7.402 1.00 67.25 135 ASN A O 1
ATOM 1075 N N . THR A 1 136 ? 2.770 -12.282 -9.207 1.00 73.88 136 THR A N 1
ATOM 1076 C CA . THR A 1 136 ? 2.739 -10.865 -8.808 1.00 73.88 136 THR A CA 1
ATOM 1077 C C . THR A 1 136 ? 1.315 -10.317 -8.788 1.00 73.88 136 THR A C 1
ATOM 1079 O O . THR A 1 136 ? 0.916 -9.694 -7.811 1.00 73.88 136 THR A O 1
ATOM 1082 N N . TYR A 1 137 ? 0.498 -10.606 -9.808 1.00 79.31 137 TYR A N 1
ATOM 1083 C CA . TYR A 1 137 ? -0.905 -10.171 -9.807 1.00 79.31 137 TYR A CA 1
ATOM 1084 C C . TYR A 1 137 ? -1.713 -10.828 -8.685 1.00 79.31 137 TYR A C 1
ATOM 1086 O O . TYR A 1 137 ? -2.574 -10.175 -8.098 1.00 79.31 137 TYR A O 1
ATOM 1094 N N . THR A 1 138 ? -1.448 -12.099 -8.359 1.00 82.94 138 THR A N 1
ATOM 1095 C CA . THR A 1 138 ? -2.078 -12.733 -7.193 1.00 82.94 138 THR A CA 1
ATOM 1096 C C . THR A 1 138 ? -1.632 -12.088 -5.886 1.00 82.94 138 THR A C 1
ATOM 1098 O O . THR A 1 138 ? -2.479 -11.837 -5.040 1.00 82.94 138 THR A O 1
ATOM 1101 N N . LEU A 1 139 ? -0.348 -11.745 -5.735 1.00 84.62 139 LEU A N 1
ATOM 1102 C CA . LEU A 1 139 ? 0.151 -11.053 -4.543 1.00 84.62 139 LEU A CA 1
ATOM 1103 C C . LEU A 1 139 ? -0.481 -9.667 -4.388 1.00 84.62 139 LEU A C 1
ATOM 1105 O O . LEU A 1 139 ? -0.928 -9.332 -3.298 1.00 84.62 139 LEU A O 1
ATOM 1109 N N . ILE A 1 140 ? -0.603 -8.899 -5.474 1.00 87.25 140 ILE A N 1
ATOM 1110 C CA . ILE A 1 140 ? -1.275 -7.590 -5.463 1.00 87.25 140 ILE A CA 1
ATOM 1111 C C . ILE A 1 140 ? -2.729 -7.724 -4.992 1.00 87.25 140 ILE A C 1
ATOM 1113 O O . ILE A 1 140 ? -3.172 -6.937 -4.161 1.00 87.25 140 ILE A O 1
ATOM 1117 N N . LYS A 1 141 ? -3.460 -8.743 -5.466 1.00 88.81 141 LYS A N 1
ATOM 1118 C CA . LYS A 1 141 ? -4.829 -9.019 -4.993 1.00 88.81 141 LYS A CA 1
ATOM 1119 C C . LYS A 1 141 ? -4.869 -9.343 -3.501 1.00 88.81 141 LYS A C 1
ATOM 1121 O O . LYS A 1 141 ? -5.693 -8.791 -2.787 1.00 88.81 141 LYS A O 1
ATOM 1126 N N . VAL A 1 142 ? -3.954 -10.187 -3.024 1.00 92.06 142 VAL A N 1
ATOM 1127 C CA . VAL A 1 142 ? -3.861 -10.541 -1.597 1.00 92.06 142 VAL A CA 1
ATOM 1128 C C . VAL A 1 142 ? -3.536 -9.314 -0.736 1.00 92.06 142 VAL A C 1
ATOM 1130 O O . VAL A 1 142 ? -4.062 -9.179 0.367 1.00 92.06 142 VAL A O 1
ATOM 1133 N N . VAL A 1 143 ? -2.688 -8.403 -1.225 1.00 92.94 143 VAL A N 1
ATOM 1134 C CA . VAL A 1 143 ? -2.398 -7.130 -0.547 1.00 92.94 143 VAL A CA 1
ATOM 1135 C C . VAL A 1 143 ? -3.657 -6.268 -0.440 1.00 92.94 143 VAL A C 1
ATOM 1137 O O . VAL A 1 143 ? -3.929 -5.741 0.638 1.00 92.94 143 VAL A O 1
ATOM 1140 N N . ASP A 1 144 ? -4.432 -6.146 -1.518 1.00 93.00 144 ASP A N 1
ATOM 1141 C CA . ASP A 1 144 ? -5.677 -5.366 -1.534 1.00 93.00 144 ASP A CA 1
ATOM 1142 C C . ASP A 1 144 ? -6.716 -5.939 -0.552 1.00 93.00 144 ASP A C 1
ATOM 1144 O O . ASP A 1 144 ? -7.218 -5.221 0.312 1.00 93.00 144 ASP A O 1
ATOM 1148 N N . GLU A 1 145 ? -6.927 -7.260 -0.572 1.00 95.12 145 GLU A N 1
ATOM 1149 C CA . GLU A 1 145 ? -7.807 -7.958 0.378 1.00 95.12 145 GLU A CA 1
ATOM 1150 C C . GLU A 1 145 ? -7.392 -7.716 1.841 1.00 95.12 145 GLU A C 1
ATOM 1152 O O . GLU A 1 145 ? -8.233 -7.514 2.725 1.00 95.12 145 GLU A O 1
ATOM 1157 N N . LYS A 1 146 ? -6.083 -7.697 2.121 1.00 93.94 146 LYS A N 1
ATOM 1158 C CA . LYS A 1 146 ? -5.565 -7.423 3.467 1.00 93.94 146 LYS A CA 1
ATOM 1159 C C . LYS A 1 146 ? -5.716 -5.970 3.887 1.00 93.94 146 LYS A C 1
ATOM 1161 O O . LYS A 1 146 ? -6.005 -5.728 5.059 1.00 93.94 146 LYS A O 1
ATOM 1166 N N . LEU A 1 147 ? -5.557 -5.017 2.969 1.00 93.94 147 LEU A N 1
ATOM 1167 C CA . LEU A 1 147 ? -5.819 -3.603 3.240 1.00 93.94 147 LEU A CA 1
ATOM 1168 C C . LEU A 1 147 ? -7.292 -3.362 3.575 1.00 93.94 147 LEU A C 1
ATOM 1170 O O . LEU A 1 147 ? -7.587 -2.629 4.519 1.00 93.94 147 LEU A O 1
ATOM 1174 N N . ASP A 1 148 ? -8.211 -4.009 2.861 1.00 93.75 148 ASP A N 1
ATOM 1175 C CA . ASP A 1 148 ? -9.642 -3.897 3.143 1.00 93.75 148 ASP A CA 1
ATOM 1176 C C . ASP A 1 148 ? -10.010 -4.567 4.475 1.00 93.75 148 ASP A C 1
ATOM 1178 O O . ASP A 1 148 ? -10.768 -4.005 5.269 1.00 93.75 148 ASP A O 1
ATOM 1182 N N . SER A 1 149 ? -9.408 -5.719 4.790 1.00 92.94 149 SER A N 1
ATOM 1183 C CA . SER A 1 149 ? -9.570 -6.352 6.103 1.00 92.94 149 SER A CA 1
ATOM 1184 C C . SER A 1 149 ? -9.031 -5.478 7.244 1.00 92.94 149 SER A C 1
ATOM 1186 O O . SER A 1 149 ? -9.666 -5.378 8.292 1.00 92.94 149 SER A O 1
ATOM 1188 N N . LEU A 1 150 ? -7.880 -4.828 7.048 1.00 91.50 150 LEU A N 1
ATOM 1189 C CA . LEU A 1 150 ? -7.305 -3.878 8.003 1.00 91.50 150 LEU A CA 1
ATOM 1190 C C . LEU A 1 150 ? -8.227 -2.666 8.208 1.00 91.50 150 LEU A C 1
ATOM 1192 O O . LEU A 1 150 ? -8.421 -2.220 9.337 1.00 91.50 150 LEU A O 1
ATOM 1196 N N . ALA A 1 151 ? -8.822 -2.158 7.127 1.00 91.38 151 ALA A N 1
ATOM 1197 C CA . ALA A 1 151 ? -9.779 -1.062 7.187 1.00 91.38 151 ALA A CA 1
ATOM 1198 C C . ALA A 1 151 ? -11.044 -1.423 7.955 1.00 91.38 151 ALA A C 1
ATOM 1200 O O . ALA A 1 151 ? -11.464 -0.648 8.813 1.00 91.38 151 ALA A O 1
ATOM 1201 N N . ALA A 1 152 ? -11.604 -2.607 7.716 1.00 91.31 152 ALA A N 1
ATOM 1202 C CA . ALA A 1 152 ? -12.731 -3.095 8.496 1.00 91.31 152 ALA A CA 1
ATOM 1203 C C . ALA A 1 152 ? -12.387 -3.143 9.995 1.00 91.31 152 ALA A C 1
ATOM 1205 O O . ALA A 1 152 ? -13.130 -2.609 10.814 1.00 91.31 152 ALA A O 1
ATOM 1206 N N . ASP A 1 153 ? -11.233 -3.705 10.358 1.00 89.69 153 ASP A N 1
ATOM 1207 C CA . ASP A 1 153 ? -10.840 -3.842 11.764 1.00 89.69 153 ASP A CA 1
ATOM 1208 C C . ASP A 1 153 ? -10.701 -2.491 12.487 1.00 89.69 153 ASP A C 1
ATOM 1210 O O . ASP A 1 153 ? -11.149 -2.361 13.629 1.00 89.69 153 ASP A O 1
ATOM 1214 N N . ILE A 1 154 ? -10.117 -1.486 11.821 1.00 88.31 154 ILE A N 1
ATOM 1215 C CA . ILE A 1 154 ? -9.943 -0.133 12.375 1.00 88.31 154 ILE A CA 1
ATOM 1216 C C . ILE A 1 154 ? -11.292 0.576 12.504 1.00 88.31 154 ILE A C 1
ATOM 1218 O O . ILE A 1 154 ? -11.576 1.173 13.540 1.00 88.31 154 ILE A O 1
ATOM 1222 N N . LEU A 1 155 ? -12.146 0.491 11.480 1.00 86.56 155 LEU A N 1
ATOM 1223 C CA . LEU A 1 155 ? -13.449 1.159 11.475 1.00 86.56 155 LEU A CA 1
ATOM 1224 C C . LEU A 1 155 ? -14.416 0.565 12.501 1.00 86.56 155 LEU A C 1
ATOM 1226 O O . LEU A 1 155 ? -15.190 1.296 13.117 1.00 86.56 155 LEU A O 1
ATOM 1230 N N . PHE A 1 156 ? -14.372 -0.751 12.702 1.00 85.50 156 PHE A N 1
ATOM 1231 C CA . PHE A 1 156 ? -15.223 -1.416 13.682 1.00 85.50 156 PHE A CA 1
ATOM 1232 C C . PHE A 1 156 ? -14.626 -1.439 15.095 1.00 85.50 156 PHE A C 1
ATOM 1234 O O . PHE A 1 156 ? -15.307 -1.884 16.017 1.00 85.50 156 PHE A O 1
ATOM 1241 N N . ASN A 1 157 ? -13.393 -0.951 15.280 1.00 78.12 157 ASN A N 1
ATOM 1242 C CA . ASN A 1 157 ? -12.666 -0.946 16.553 1.00 78.12 157 ASN A CA 1
ATOM 1243 C C . ASN A 1 157 ? -12.675 -2.325 17.248 1.00 78.12 157 ASN A C 1
ATOM 1245 O O . ASN A 1 157 ? -12.818 -2.430 18.466 1.00 78.12 157 ASN A O 1
ATOM 1249 N N . GLN A 1 158 ? -12.610 -3.393 16.446 1.00 64.50 158 GLN A N 1
ATOM 1250 C CA . GLN A 1 158 ? -12.848 -4.769 16.896 1.00 64.50 158 GL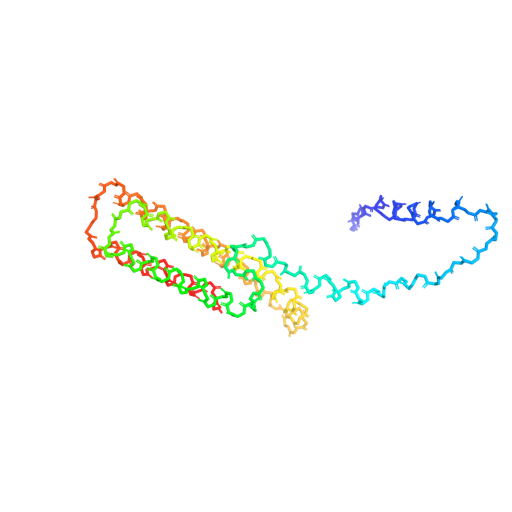N A CA 1
ATOM 1251 C C . GLN A 1 158 ? -11.579 -5.500 17.343 1.00 64.50 158 GLN A C 1
ATOM 1253 O O . GLN A 1 158 ? -11.694 -6.600 17.878 1.00 64.50 158 GLN A O 1
ATOM 1258 N N . LYS A 1 159 ? -10.386 -4.937 17.110 1.00 72.44 159 LYS A N 1
ATOM 1259 C CA . LYS A 1 159 ? -9.118 -5.652 17.309 1.00 72.44 159 LYS A CA 1
ATOM 1260 C C . LYS A 1 159 ? -8.132 -4.944 18.211 1.00 72.44 159 LYS A C 1
ATOM 1262 O O . LYS A 1 159 ? -8.033 -3.718 18.223 1.00 72.44 159 LYS A O 1
ATOM 1267 N N . ASP A 1 160 ? -7.355 -5.770 18.900 1.00 80.00 160 ASP A N 1
ATOM 1268 C CA . ASP A 1 160 ? -6.256 -5.338 19.745 1.00 80.00 160 ASP A CA 1
ATOM 1269 C C . ASP A 1 160 ? -5.130 -4.713 18.912 1.00 80.00 160 ASP A C 1
ATOM 1271 O O . ASP A 1 160 ? -4.841 -5.118 17.780 1.00 80.00 160 ASP A O 1
ATOM 1275 N N . SER A 1 161 ? -4.434 -3.739 19.500 1.00 80.88 161 SER A N 1
ATOM 1276 C CA . SER A 1 161 ? -3.334 -3.010 18.850 1.00 80.88 161 SER A CA 1
ATOM 1277 C C . SER A 1 161 ? -2.207 -3.926 18.354 1.00 80.88 161 SER A C 1
ATOM 1279 O O . SER A 1 161 ? -1.583 -3.646 17.330 1.00 80.88 161 SER A O 1
ATOM 1281 N N . ILE A 1 162 ? -1.972 -5.047 19.043 1.00 84.38 162 ILE A N 1
ATOM 1282 C CA . ILE A 1 162 ? -0.968 -6.055 18.674 1.00 84.38 162 ILE A CA 1
ATOM 1283 C C . ILE A 1 162 ? -1.355 -6.763 17.371 1.00 84.38 162 ILE A C 1
ATOM 1285 O O . ILE A 1 162 ? -0.515 -6.930 16.485 1.00 84.38 162 ILE A O 1
ATOM 1289 N N . GLU A 1 163 ? -2.621 -7.153 17.229 1.00 88.00 163 GLU A N 1
ATOM 1290 C CA . GLU A 1 163 ? -3.107 -7.829 16.024 1.00 88.00 163 GLU A CA 1
ATOM 1291 C C . GLU A 1 163 ? -3.073 -6.893 14.817 1.00 88.00 163 GLU A C 1
ATOM 1293 O O . GLU A 1 163 ? -2.677 -7.292 13.720 1.00 88.00 163 GLU A O 1
ATOM 1298 N N . LEU A 1 164 ? -3.421 -5.622 15.027 1.00 88.94 164 LEU A N 1
ATOM 1299 C CA . LEU A 1 164 ? -3.332 -4.609 13.986 1.00 88.94 164 LEU A CA 1
ATOM 1300 C C . LEU A 1 164 ? -1.887 -4.426 13.505 1.00 88.94 164 LEU A C 1
ATOM 1302 O O . LEU A 1 164 ? -1.625 -4.388 12.302 1.00 88.94 164 LEU A O 1
ATOM 1306 N N . ALA A 1 165 ? -0.934 -4.374 14.436 1.00 89.94 165 ALA A N 1
ATOM 1307 C CA . ALA A 1 165 ? 0.475 -4.256 14.096 1.00 89.94 165 ALA A CA 1
ATOM 1308 C C . ALA A 1 165 ? 1.001 -5.472 13.323 1.00 89.94 165 ALA A C 1
ATOM 1310 O O . ALA A 1 165 ? 1.771 -5.305 12.372 1.00 89.94 165 ALA A O 1
ATOM 1311 N N . ALA A 1 166 ? 0.551 -6.679 13.678 1.00 92.44 166 ALA A N 1
ATOM 1312 C CA . ALA A 1 166 ? 0.874 -7.893 12.938 1.00 92.44 166 ALA A CA 1
ATOM 1313 C C . ALA A 1 166 ? 0.374 -7.819 11.486 1.00 92.44 166 ALA A C 1
ATOM 1315 O O . ALA A 1 166 ? 1.137 -8.115 10.567 1.00 92.44 166 ALA A O 1
ATOM 1316 N N . LYS A 1 167 ? -0.855 -7.337 11.263 1.00 91.94 167 LYS A N 1
ATOM 1317 C CA . LYS A 1 167 ? -1.411 -7.147 9.914 1.00 91.94 167 LYS A CA 1
ATOM 1318 C C . LYS A 1 167 ? -0.638 -6.133 9.080 1.00 91.94 167 LYS A C 1
ATOM 1320 O O . LYS A 1 167 ? -0.382 -6.379 7.904 1.00 91.94 167 LYS A O 1
ATOM 1325 N N . VAL A 1 168 ? -0.244 -5.007 9.674 1.00 92.94 168 VAL A N 1
ATOM 1326 C CA . VAL A 1 168 ? 0.581 -4.008 8.976 1.00 92.94 168 VAL A CA 1
ATOM 1327 C C . VAL A 1 168 ? 1.918 -4.622 8.553 1.00 92.94 168 VAL A C 1
ATOM 1329 O O . VAL A 1 168 ? 2.311 -4.481 7.399 1.00 92.94 168 VAL A O 1
ATOM 1332 N N . ASN A 1 169 ? 2.583 -5.364 9.446 1.00 92.69 169 ASN A N 1
ATOM 1333 C CA . ASN A 1 169 ? 3.842 -6.049 9.128 1.00 92.69 169 ASN A CA 1
ATOM 1334 C C . ASN A 1 169 ? 3.674 -7.108 8.034 1.00 92.69 169 ASN A C 1
ATOM 1336 O O . ASN A 1 169 ? 4.541 -7.249 7.175 1.00 92.69 169 ASN A O 1
ATOM 1340 N N . GLU A 1 170 ? 2.563 -7.840 8.052 1.00 93.88 170 GLU A N 1
ATOM 1341 C CA . GLU A 1 170 ? 2.241 -8.835 7.033 1.00 93.88 170 GLU A CA 1
ATOM 1342 C C . GLU A 1 170 ? 2.073 -8.189 5.650 1.00 93.88 170 GLU A C 1
ATOM 1344 O O . GLU A 1 170 ? 2.620 -8.689 4.668 1.00 93.88 170 GLU A O 1
ATOM 1349 N N . ILE A 1 171 ? 1.381 -7.045 5.572 1.00 93.31 171 ILE A N 1
ATOM 1350 C CA . ILE A 1 171 ? 1.271 -6.258 4.334 1.00 93.31 171 ILE A CA 1
ATOM 1351 C C . ILE A 1 171 ? 2.659 -5.799 3.879 1.00 93.31 171 ILE A C 1
ATOM 1353 O O . ILE A 1 171 ? 3.006 -5.993 2.718 1.00 93.31 171 ILE A O 1
ATOM 1357 N N . SER A 1 172 ? 3.481 -5.248 4.777 1.00 89.81 172 SER A N 1
ATOM 1358 C CA . SER A 1 172 ? 4.849 -4.836 4.438 1.00 89.81 172 SER A CA 1
ATOM 1359 C C . SER A 1 172 ? 5.703 -5.997 3.915 1.00 89.81 172 SER A C 1
ATOM 1361 O O . SER A 1 172 ? 6.461 -5.804 2.969 1.00 89.81 172 SER A O 1
ATOM 1363 N N . GLY A 1 173 ? 5.561 -7.203 4.475 1.00 90.69 173 GLY A N 1
ATOM 1364 C CA . GLY A 1 173 ? 6.251 -8.404 3.992 1.00 90.69 173 GLY A CA 1
ATOM 1365 C C . GLY A 1 173 ? 5.849 -8.780 2.565 1.00 90.69 173 GLY A C 1
ATOM 1366 O O . GLY A 1 173 ? 6.714 -8.984 1.717 1.00 90.69 173 GLY A O 1
ATOM 1367 N N . LEU A 1 174 ? 4.547 -8.758 2.262 1.00 90.88 174 LEU A N 1
ATOM 1368 C CA . LEU A 1 174 ? 4.049 -9.021 0.906 1.00 90.88 174 LEU A CA 1
ATOM 1369 C C . LEU A 1 174 ? 4.582 -8.014 -0.123 1.00 90.88 174 LEU A C 1
ATOM 1371 O O . LEU A 1 174 ? 4.831 -8.374 -1.270 1.00 90.88 174 LEU A O 1
ATOM 1375 N N . LEU A 1 175 ? 4.772 -6.753 0.271 1.00 87.94 175 LEU A N 1
ATOM 1376 C CA . LEU A 1 175 ? 5.337 -5.732 -0.615 1.00 87.94 175 LEU A CA 1
ATOM 1377 C C . LEU A 1 175 ? 6.822 -5.976 -0.923 1.00 87.94 175 LEU A C 1
ATOM 1379 O O . LEU A 1 175 ? 7.266 -5.668 -2.028 1.00 87.94 175 LEU A O 1
ATOM 1383 N N . VAL A 1 176 ? 7.575 -6.563 0.012 1.00 85.56 176 VAL A N 1
ATOM 1384 C CA . VAL A 1 176 ? 8.965 -6.991 -0.220 1.00 85.56 176 VAL A CA 1
ATOM 1385 C C . VAL A 1 176 ? 9.017 -8.205 -1.151 1.00 85.56 176 VAL A C 1
ATOM 1387 O O . VAL A 1 176 ? 9.845 -8.233 -2.064 1.00 85.56 176 VAL A O 1
ATOM 1390 N N . ASP A 1 177 ? 8.101 -9.163 -0.991 1.00 83.88 177 ASP A N 1
ATOM 1391 C CA . ASP A 1 177 ? 8.009 -10.339 -1.869 1.00 83.88 177 ASP A CA 1
ATOM 1392 C C . ASP A 1 177 ? 7.734 -9.953 -3.329 1.00 83.88 177 ASP A C 1
ATOM 1394 O O . ASP A 1 177 ? 8.237 -10.588 -4.248 1.00 83.88 177 ASP A O 1
ATOM 1398 N N . ILE A 1 178 ? 6.984 -8.873 -3.563 1.00 81.56 178 ILE A N 1
ATOM 1399 C CA . ILE A 1 178 ? 6.719 -8.345 -4.910 1.00 81.56 178 ILE A CA 1
ATOM 1400 C C . ILE A 1 178 ? 8.000 -7.843 -5.609 1.00 81.56 178 ILE A C 1
ATOM 1402 O O . ILE A 1 178 ? 8.053 -7.803 -6.839 1.00 81.56 178 ILE A O 1
ATOM 1406 N N . LEU A 1 179 ? 9.031 -7.457 -4.851 1.00 71.31 179 LEU A N 1
ATOM 1407 C CA . LEU A 1 179 ? 10.303 -6.957 -5.385 1.00 71.31 179 LEU A CA 1
ATOM 1408 C C . LEU A 1 179 ? 11.348 -8.052 -5.634 1.00 71.31 179 LEU A C 1
ATOM 1410 O O . LEU A 1 179 ? 12.385 -7.740 -6.227 1.00 71.31 179 LEU A O 1
ATOM 1414 N N . THR A 1 180 ? 11.112 -9.269 -5.138 1.00 66.88 180 THR A N 1
ATOM 1415 C CA . THR A 1 180 ? 12.074 -10.384 -5.128 1.00 66.88 180 THR A CA 1
ATOM 1416 C C . THR A 1 180 ? 11.830 -11.333 -6.297 1.00 66.88 180 THR A C 1
ATOM 1418 O O . THR A 1 180 ? 12.825 -11.718 -6.955 1.00 66.88 180 THR A O 1
#

Sequence (180 aa):
MSGIDNINSSLYFNAAALASKNVSQKEDDSKTQKTKKTKSFNQLIDTASKNLELDDFIPEIKGMTIEKAKEFLIDSVYSEGELLKQKPVEENLIRFRKAVSNFLKFVEKNCYDIEAEVGIRRMVKSGNVKVPKQNTYTLIKVVDEKLDSLAADILFNQKDSIELAAKVNEISGLLVDILT

Secondary structure (DSSP, 8-state):
-PPPP---HHHHHHHHHHHHHTTSS---------------HHHHHHHHHH---GGGS-GGGTT--HHHHHHHHHHHHHHHHHHHHH---HHHHHHHHHHHHHHHHHHHHHHHHHHHHHHHHHTTS-S-----HHHHHHHHHHHHHHHHHHHHHHHHT-S-HHHHHHHHHHHHHHHHHTT-

pLDDT: mean 71.42, std 19.34, range [29.67, 95.12]

Radius of gyration: 25.42 Å; chains: 1; bounding box: 33×59×78 Å